Protein AF-E9I2X4-F1 (afdb_monomer)

Organism: Daphnia pulex (NCBI:txid6669)

Nearest PDB structures (foldseek):
  3fki-assembly1_A  TM=9.312E-01  e=1.210E-05  Saccharomyces cerevisiae
  7o75-assembly1_A  TM=9.246E-01  e=1.295E-05  Saccharomyces cerevisiae S288C
  4by1-assembly1_A  TM=9.181E-01  e=1.210E-05  Saccharomyces cerevisiae
  4bbr-assembly1_A  TM=9.222E-01  e=1.386E-05  Saccharomyces cerevisiae
  5xog-assembly1_A  TM=8.398E-01  e=8.036E-06  Komagataella phaffii GS115

pLDDT: mean 86.41, std 9.97, range [56.25, 96.5]

Solvent-accessible surface area (backbone atoms only — not comparable to full-atom values): 5056 Å² total; per-residue (Å²): 135,83,60,79,92,47,52,81,80,41,101,63,42,58,60,49,43,29,72,76,55,63,40,69,60,43,52,52,53,34,60,76,67,67,65,80,64,84,63,74,51,58,57,39,17,55,75,70,72,45,85,35,69,48,82,87,45,60,62,85,91,79,85,60,68,75,63,49,66,76,68,59,82,80,78,87,126

Secondary structure (D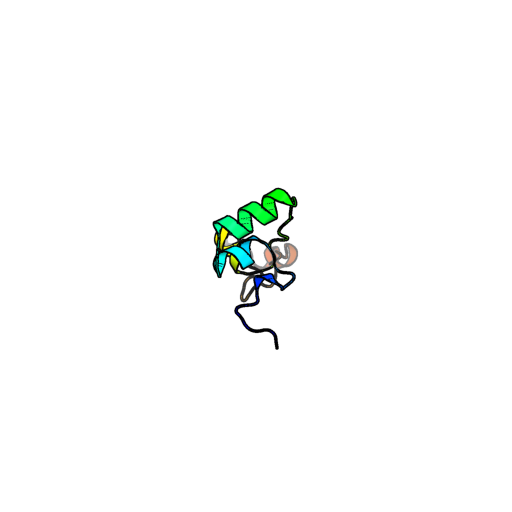SSP, 8-state):
---GGGGGGSS--HHHHHTTS-HHHHHHHHHHTT------SHHHHHHTT---SSGGGSS-----HHHHHHHS-----

Structure (mmCIF, N/CA/C/O backbone):
data_AF-E9I2X4-F1
#
_entry.id   AF-E9I2X4-F1
#
loop_
_atom_site.group_PDB
_atom_site.id
_atom_site.type_symbol
_atom_site.label_atom_id
_atom_site.label_alt_id
_atom_site.label_comp_id
_atom_site.label_asym_id
_atom_site.label_entity_id
_atom_site.label_seq_id
_atom_site.pdbx_PDB_ins_code
_atom_site.Cartn_x
_atom_site.Cartn_y
_atom_site.Cartn_z
_atom_site.occupancy
_atom_site.B_iso_or_equiv
_atom_site.auth_seq_id
_atom_site.auth_comp_id
_atom_site.auth_asym_id
_atom_site.auth_atom_id
_atom_site.pdbx_PDB_model_num
ATOM 1 N N . MET A 1 1 ? 23.404 -13.818 -1.428 1.00 57.28 1 MET A N 1
ATOM 2 C CA . MET A 1 1 ? 22.831 -12.466 -1.265 1.00 57.28 1 MET A CA 1
ATOM 3 C C . MET A 1 1 ? 22.988 -11.741 -2.591 1.00 57.28 1 MET A C 1
ATOM 5 O O . MET A 1 1 ? 24.118 -11.587 -3.036 1.00 57.28 1 MET A O 1
ATOM 9 N N . THR A 1 2 ? 21.894 -11.421 -3.285 1.00 68.44 2 THR A N 1
ATOM 10 C CA . THR A 1 2 ? 21.952 -10.683 -4.559 1.00 68.44 2 THR A CA 1
ATOM 11 C C . THR A 1 2 ? 22.357 -9.225 -4.310 1.00 68.44 2 THR A C 1
ATOM 13 O O . THR A 1 2 ? 21.888 -8.642 -3.331 1.00 68.44 2 THR A O 1
ATOM 16 N N . PRO A 1 3 ? 23.217 -8.621 -5.151 1.00 77.56 3 PRO A N 1
ATOM 17 C CA . PRO A 1 3 ? 23.557 -7.202 -5.045 1.00 77.56 3 PRO A CA 1
ATOM 18 C C . PRO A 1 3 ? 22.316 -6.309 -5.185 1.00 77.56 3 PRO A C 1
ATOM 20 O O . PRO A 1 3 ? 21.423 -6.628 -5.965 1.00 77.56 3 PRO A O 1
ATOM 23 N N . ILE A 1 4 ? 22.290 -5.152 -4.511 1.00 72.50 4 ILE A N 1
ATOM 24 C CA . ILE A 1 4 ? 21.195 -4.160 -4.628 1.00 72.50 4 ILE A CA 1
ATOM 25 C C . ILE A 1 4 ? 21.016 -3.695 -6.085 1.00 72.50 4 ILE A C 1
ATOM 27 O O . ILE A 1 4 ? 19.902 -3.476 -6.541 1.00 72.50 4 ILE A O 1
ATOM 31 N N . ASN A 1 5 ? 22.107 -3.635 -6.856 1.00 73.62 5 ASN A N 1
ATOM 32 C CA . ASN A 1 5 ? 22.080 -3.325 -8.291 1.00 73.62 5 ASN A CA 1
ATOM 33 C C . ASN A 1 5 ? 21.374 -4.389 -9.153 1.00 73.62 5 ASN A C 1
ATOM 35 O O . ASN A 1 5 ? 21.296 -4.222 -10.360 1.00 73.62 5 ASN A O 1
ATOM 39 N N . SER A 1 6 ? 20.934 -5.507 -8.575 1.00 75.69 6 SER A N 1
ATOM 40 C CA . SER A 1 6 ? 20.201 -6.569 -9.270 1.00 75.69 6 SER A CA 1
ATOM 41 C C . SER A 1 6 ? 18.731 -6.627 -8.847 1.00 75.69 6 SER A C 1
ATOM 43 O O . SER A 1 6 ? 18.122 -7.690 -8.951 1.00 75.69 6 SER A O 1
ATOM 45 N N . ILE A 1 7 ? 18.164 -5.519 -8.356 1.00 78.81 7 ILE A N 1
ATOM 46 C CA . ILE A 1 7 ? 16.764 -5.455 -7.910 1.00 78.81 7 ILE A CA 1
ATOM 47 C C . ILE A 1 7 ? 15.762 -5.705 -9.048 1.00 78.81 7 ILE A C 1
ATOM 49 O O . ILE A 1 7 ? 14.700 -6.269 -8.806 1.00 78.81 7 ILE A O 1
ATOM 53 N N . ASP A 1 8 ? 16.146 -5.418 -10.294 1.00 70.12 8 ASP A N 1
ATOM 54 C CA . ASP A 1 8 ? 15.334 -5.694 -11.489 1.00 70.12 8 ASP A CA 1
ATOM 55 C C . ASP A 1 8 ? 15.135 -7.200 -11.725 1.00 70.12 8 ASP A C 1
ATOM 57 O O . ASP A 1 8 ? 14.137 -7.623 -12.300 1.00 70.12 8 ASP A O 1
ATOM 61 N N . ARG A 1 9 ? 16.071 -8.025 -11.229 1.00 69.00 9 ARG A N 1
ATOM 62 C CA . ARG A 1 9 ? 16.031 -9.496 -11.313 1.00 69.00 9 ARG A CA 1
ATOM 63 C C . ARG A 1 9 ? 15.233 -10.140 -10.180 1.00 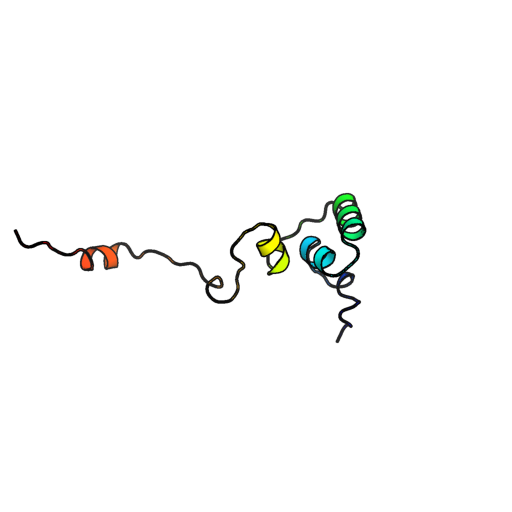69.00 9 ARG A C 1
ATOM 65 O O . ARG A 1 9 ? 15.162 -11.366 -10.115 1.00 69.00 9 ARG A O 1
ATOM 72 N N . GLN A 1 10 ? 14.715 -9.341 -9.252 1.00 74.44 10 GLN A N 1
ATOM 73 C CA . GLN A 1 10 ? 13.850 -9.818 -8.183 1.00 74.44 10 GLN A CA 1
ATOM 74 C C . GLN A 1 10 ? 12.389 -9.741 -8.626 1.00 74.44 10 GLN A C 1
ATOM 76 O O . GLN A 1 10 ? 12.014 -8.892 -9.438 1.00 74.44 10 GLN A O 1
ATOM 81 N N . ASP A 1 11 ? 11.576 -10.643 -8.082 1.00 69.00 11 ASP A N 1
ATOM 82 C CA . ASP A 1 11 ? 10.141 -10.744 -8.355 1.00 69.00 11 ASP A CA 1
ATOM 83 C C . ASP A 1 11 ? 9.374 -9.643 -7.596 1.00 69.00 11 ASP A C 1
ATOM 85 O O . ASP A 1 11 ? 8.617 -9.876 -6.655 1.00 69.00 11 ASP A O 1
ATOM 89 N N . THR A 1 12 ? 9.704 -8.402 -7.945 1.00 82.12 12 THR A N 1
ATOM 90 C CA . THR A 1 12 ? 9.248 -7.168 -7.308 1.00 82.12 12 THR A CA 1
ATOM 91 C C . THR A 1 12 ? 8.408 -6.371 -8.309 1.00 82.12 12 THR A C 1
ATOM 93 O O . THR A 1 12 ? 8.703 -6.386 -9.506 1.00 82.12 12 THR A O 1
ATOM 96 N N . GLY A 1 13 ? 7.379 -5.661 -7.834 1.00 87.62 13 GLY A N 1
ATOM 97 C CA . GLY A 1 13 ? 6.484 -4.865 -8.679 1.00 87.62 13 GLY A CA 1
ATOM 98 C C . GLY A 1 13 ? 7.204 -3.788 -9.498 1.00 87.62 13 GLY A C 1
ATOM 99 O O . GLY A 1 13 ? 8.255 -3.270 -9.097 1.00 87.62 13 GLY A O 1
ATOM 100 N N . ALA A 1 14 ? 6.632 -3.447 -10.654 1.00 91.88 14 ALA A N 1
ATOM 101 C CA . ALA A 1 14 ? 7.178 -2.454 -11.574 1.00 91.88 14 ALA A CA 1
ATOM 102 C C . ALA A 1 14 ? 7.373 -1.081 -10.904 1.00 91.88 14 ALA A C 1
ATOM 104 O O . ALA A 1 14 ? 8.384 -0.421 -11.158 1.00 91.88 14 ALA A O 1
ATOM 105 N N . LEU A 1 15 ? 6.470 -0.679 -9.997 1.00 92.75 15 LEU A N 1
ATOM 106 C CA . LEU A 1 15 ? 6.576 0.595 -9.276 1.00 92.75 15 LEU A CA 1
ATOM 107 C C . LEU A 1 15 ? 7.745 0.609 -8.292 1.00 92.75 15 LEU A C 1
ATOM 109 O O . LEU A 1 15 ? 8.432 1.615 -8.143 1.00 92.75 15 LEU A O 1
ATOM 113 N N . MET A 1 16 ? 8.017 -0.512 -7.633 1.00 90.94 16 MET A N 1
ATOM 114 C CA . MET A 1 16 ? 9.175 -0.619 -6.751 1.00 90.94 16 MET A CA 1
ATOM 115 C C . MET A 1 1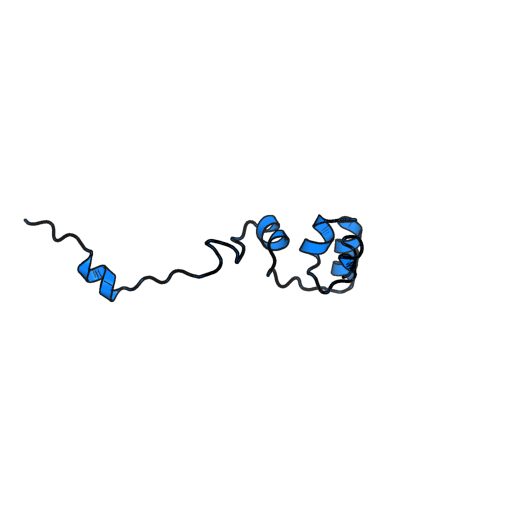6 ? 10.481 -0.611 -7.561 1.00 90.94 16 MET A C 1
ATOM 117 O O . MET A 1 16 ? 11.403 0.125 -7.210 1.00 90.94 16 MET A O 1
ATOM 121 N N . LYS A 1 17 ? 10.557 -1.343 -8.682 1.00 90.38 17 LYS A N 1
ATOM 122 C CA . LYS A 1 17 ? 11.737 -1.348 -9.572 1.00 90.38 17 LYS A CA 1
ATOM 123 C C . LYS A 1 17 ? 12.051 0.051 -10.120 1.00 90.38 17 LYS A C 1
ATOM 125 O O . LYS A 1 17 ? 13.184 0.521 -10.007 1.00 90.38 17 LYS A O 1
ATOM 130 N N . CYS A 1 18 ? 11.037 0.770 -10.610 1.00 90.31 18 CYS A N 1
ATOM 131 C CA . CYS A 1 18 ? 11.222 2.075 -11.249 1.00 90.31 18 CYS A CA 1
ATOM 132 C C . CYS A 1 18 ? 11.687 3.187 -10.283 1.00 90.31 18 CYS A C 1
ATOM 134 O O . CYS A 1 18 ? 12.130 4.243 -10.744 1.00 90.31 18 CYS A O 1
ATOM 136 N N . THR A 1 19 ? 11.597 2.974 -8.961 1.00 90.06 19 T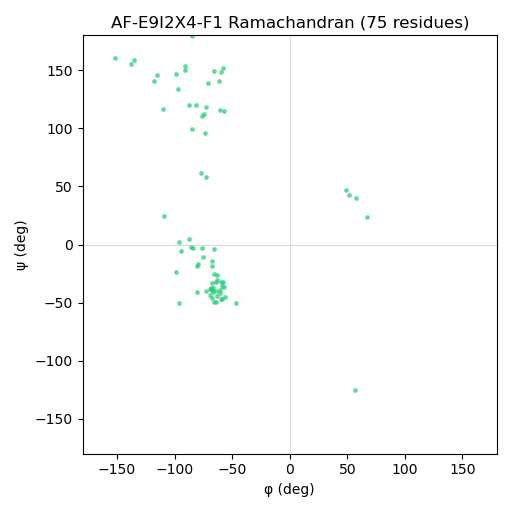HR A N 1
ATOM 137 C CA . THR A 1 19 ? 12.070 3.931 -7.937 1.00 90.06 19 THR A CA 1
ATOM 138 C C . THR A 1 19 ? 13.572 3.879 -7.690 1.00 90.06 19 THR A C 1
ATOM 140 O O . THR A 1 19 ? 14.128 4.827 -7.138 1.00 90.06 19 THR A O 1
ATOM 143 N N . VAL A 1 20 ? 14.238 2.793 -8.092 1.00 84.00 20 VAL A N 1
ATOM 144 C CA . VAL A 1 20 ? 15.658 2.586 -7.794 1.00 84.00 20 VAL A CA 1
ATOM 145 C C . VAL A 1 20 ? 16.526 3.034 -8.963 1.00 84.00 20 VAL A C 1
ATOM 147 O O . VAL A 1 20 ? 17.465 3.802 -8.741 1.00 84.00 20 VAL A O 1
ATOM 150 N N . LYS A 1 21 ? 16.229 2.593 -10.196 1.00 74.44 21 LYS A N 1
ATOM 151 C CA . LYS A 1 21 ? 16.925 3.006 -11.431 1.00 74.44 21 LYS A CA 1
ATOM 152 C C . LYS A 1 21 ? 16.006 2.914 -12.660 1.00 74.44 21 LYS A C 1
ATOM 154 O O . LYS A 1 21 ? 14.987 2.239 -12.633 1.00 74.44 21 LYS A O 1
ATOM 159 N N . GLU A 1 22 ? 16.390 3.632 -13.721 1.00 82.44 22 GLU A N 1
ATOM 160 C CA . GLU A 1 22 ? 15.844 3.533 -15.092 1.00 82.44 22 GLU A CA 1
ATOM 161 C C . GLU A 1 22 ? 14.305 3.553 -15.211 1.00 82.44 22 GLU A C 1
ATOM 163 O O . GLU A 1 22 ? 13.707 2.784 -15.963 1.00 82.44 22 GLU A O 1
ATOM 168 N N . THR A 1 23 ? 13.655 4.495 -14.517 1.00 90.94 23 THR A N 1
ATOM 169 C CA . THR A 1 23 ? 12.192 4.584 -14.357 1.00 90.94 23 THR A CA 1
ATOM 170 C C . THR A 1 23 ? 11.392 4.404 -15.653 1.00 90.94 23 THR A C 1
ATOM 172 O O . THR A 1 23 ? 10.460 3.607 -15.696 1.00 90.94 23 THR A O 1
ATOM 175 N N . VAL A 1 24 ? 11.748 5.128 -16.721 1.00 93.94 24 VAL A N 1
ATOM 176 C CA . VAL A 1 24 ? 11.007 5.092 -17.997 1.00 93.94 24 VAL A CA 1
ATOM 177 C C . VAL A 1 24 ? 11.164 3.748 -18.708 1.00 93.94 24 VAL A C 1
ATOM 179 O O . VAL A 1 24 ? 10.196 3.247 -19.273 1.00 93.94 24 VAL A O 1
ATOM 182 N N . SER A 1 25 ? 12.361 3.156 -18.659 1.00 91.06 25 SER A N 1
ATOM 183 C CA . SER A 1 25 ? 12.636 1.859 -19.285 1.00 91.06 25 SER A CA 1
ATOM 184 C C . SER A 1 25 ? 11.805 0.761 -18.625 1.00 91.06 25 SER A C 1
ATOM 186 O O . SER A 1 25 ? 11.066 0.052 -19.305 1.00 91.06 25 SER A O 1
ATOM 188 N N . VAL A 1 26 ? 11.829 0.716 -17.287 1.00 91.38 26 VAL A N 1
ATOM 189 C CA . VAL A 1 26 ? 11.065 -0.248 -16.482 1.00 91.38 26 VAL A CA 1
ATOM 190 C C . VAL A 1 26 ? 9.565 -0.135 -16.754 1.00 91.38 26 VAL A C 1
ATOM 192 O O . VAL A 1 26 ? 8.901 -1.139 -16.992 1.00 91.38 26 VAL A O 1
ATOM 195 N N . LEU A 1 27 ? 9.018 1.085 -16.767 1.00 93.69 27 LEU A N 1
ATOM 196 C CA . LEU A 1 27 ? 7.591 1.288 -17.030 1.00 93.69 27 LEU A CA 1
ATOM 197 C C . LEU A 1 27 ? 7.200 0.903 -18.462 1.00 93.69 27 LEU A C 1
ATOM 199 O O . LEU A 1 27 ? 6.124 0.344 -18.669 1.00 93.69 27 LEU A O 1
ATOM 203 N N . SER A 1 28 ? 8.058 1.181 -19.447 1.00 94.62 28 SER A N 1
ATOM 204 C CA . SER A 1 28 ? 7.804 0.810 -20.841 1.00 94.62 28 SER A CA 1
ATOM 205 C C . SER A 1 28 ? 7.814 -0.707 -21.041 1.00 94.62 28 SER A C 1
ATOM 207 O O . SER A 1 28 ? 6.978 -1.227 -21.780 1.00 94.62 28 SER A O 1
ATOM 209 N N . GLU A 1 29 ? 8.739 -1.418 -20.396 1.00 92.50 29 GLU A N 1
ATOM 210 C CA . GLU A 1 29 ? 8.812 -2.881 -20.446 1.00 92.50 29 GLU A CA 1
ATOM 211 C C . GLU A 1 29 ? 7.608 -3.525 -19.749 1.00 92.50 29 GLU A C 1
ATOM 213 O O . GLU A 1 29 ? 6.956 -4.395 -20.331 1.00 92.50 29 GLU A O 1
ATOM 218 N N . ALA A 1 30 ? 7.253 -3.040 -18.557 1.00 92.62 30 ALA A N 1
ATOM 219 C CA . ALA A 1 30 ? 6.090 -3.507 -17.810 1.00 92.62 30 ALA A CA 1
ATOM 220 C C . ALA A 1 30 ? 4.780 -3.286 -18.587 1.00 92.62 30 ALA A C 1
ATOM 222 O O . ALA A 1 30 ? 3.932 -4.178 -18.652 1.00 92.62 30 ALA A O 1
ATOM 223 N N . ALA A 1 31 ? 4.630 -2.126 -19.239 1.00 94.75 31 ALA A N 1
ATOM 224 C CA . ALA A 1 31 ? 3.481 -1.832 -20.092 1.00 94.75 31 ALA A CA 1
ATOM 225 C C . ALA A 1 31 ? 3.415 -2.761 -21.316 1.00 94.75 31 ALA A C 1
ATOM 227 O O . ALA A 1 31 ? 2.332 -3.227 -21.670 1.00 94.75 31 ALA A O 1
ATOM 228 N N . GLY A 1 32 ? 4.561 -3.066 -21.936 1.00 96.50 32 GLY A N 1
ATOM 229 C CA . GLY A 1 32 ? 4.649 -3.994 -23.067 1.00 96.50 32 GLY A CA 1
ATOM 230 C C . GLY A 1 32 ? 4.251 -5.432 -22.716 1.00 96.50 32 GLY A C 1
ATOM 231 O O . GLY A 1 32 ? 3.668 -6.121 -23.552 1.00 96.50 32 GLY A O 1
ATOM 232 N N . HIS A 1 33 ? 4.508 -5.865 -21.479 1.00 94.25 33 HIS A N 1
ATOM 233 C CA . HIS A 1 33 ? 4.164 -7.202 -20.980 1.00 94.25 33 HIS A CA 1
ATOM 234 C C . HIS A 1 33 ? 2.840 -7.263 -20.201 1.00 94.25 33 HIS A C 1
ATOM 236 O O . HIS A 1 33 ? 2.471 -8.336 -19.725 1.00 94.25 33 HIS A O 1
ATOM 242 N N . ALA A 1 34 ? 2.116 -6.144 -20.086 1.00 94.62 34 ALA A N 1
ATOM 243 C CA . ALA A 1 34 ? 0.903 -6.025 -19.275 1.00 94.62 34 ALA A CA 1
ATOM 244 C C . ALA A 1 34 ? 1.098 -6.513 -17.823 1.00 94.62 34 ALA A C 1
ATOM 246 O O . ALA A 1 34 ? 0.250 -7.217 -17.268 1.00 94.62 34 ALA A O 1
ATOM 247 N N . GLU A 1 35 ? 2.230 -6.150 -17.211 1.00 92.88 35 GLU A N 1
ATOM 248 C CA . GLU A 1 35 ? 2.511 -6.489 -15.817 1.00 92.88 35 GLU A CA 1
ATOM 249 C C . GLU A 1 35 ? 1.480 -5.863 -14.870 1.00 92.88 35 GLU A C 1
ATOM 251 O O . GLU A 1 35 ? 1.063 -4.714 -15.029 1.00 92.88 35 GLU A O 1
ATOM 256 N N . VAL A 1 36 ? 1.094 -6.621 -13.843 1.00 92.62 36 VAL A N 1
ATOM 257 C CA . VAL A 1 36 ? 0.185 -6.159 -12.791 1.00 92.62 36 VAL A CA 1
ATOM 258 C C . VAL A 1 36 ? 0.973 -6.010 -11.499 1.00 92.62 36 VAL A C 1
ATOM 260 O O . VAL A 1 36 ? 1.472 -6.993 -10.953 1.00 92.62 36 VAL A O 1
ATOM 263 N N . ASP A 1 37 ? 1.055 -4.782 -10.991 1.00 92.69 37 ASP A N 1
ATOM 264 C CA . ASP A 1 37 ? 1.668 -4.511 -9.694 1.00 92.69 37 ASP A CA 1
ATOM 265 C C . ASP A 1 37 ? 0.659 -4.814 -8.564 1.00 92.69 37 ASP A C 1
ATOM 267 O O . ASP A 1 37 ? -0.422 -4.218 -8.537 1.00 92.69 37 ASP A O 1
ATOM 271 N N . PRO A 1 38 ? 0.955 -5.745 -7.636 1.00 91.50 38 PRO A N 1
ATOM 272 C CA . PRO A 1 38 ? 0.032 -6.129 -6.568 1.00 91.50 38 PRO A CA 1
ATOM 273 C C . PRO A 1 38 ? -0.060 -5.106 -5.424 1.00 91.50 38 PRO A C 1
ATOM 275 O O . PRO A 1 38 ? -0.831 -5.332 -4.489 1.00 91.50 38 PRO A O 1
ATOM 278 N N . LEU A 1 39 ? 0.726 -4.025 -5.463 1.00 92.56 39 LEU A N 1
ATOM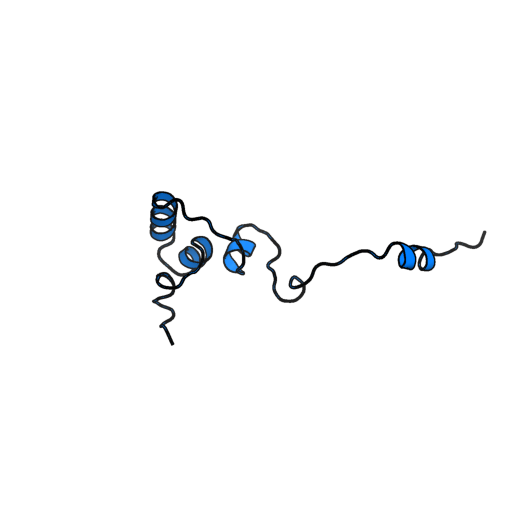 279 C CA . LEU A 1 39 ? 0.710 -2.917 -4.507 1.00 92.56 39 LEU A CA 1
ATOM 280 C C . LEU A 1 39 ? 0.964 -3.318 -3.037 1.00 92.56 39 LEU A C 1
ATOM 282 O O . LEU A 1 39 ? 0.306 -2.830 -2.116 1.00 92.56 39 LEU A O 1
ATOM 286 N N . ARG A 1 40 ? 1.891 -4.248 -2.780 1.00 90.00 40 ARG A N 1
ATOM 287 C CA . ARG A 1 40 ? 2.102 -4.819 -1.427 1.00 90.00 40 ARG A CA 1
ATOM 288 C C . ARG A 1 40 ? 3.258 -4.194 -0.648 1.00 90.00 40 ARG A C 1
ATOM 290 O O . ARG A 1 40 ? 3.295 -4.297 0.576 1.00 90.00 40 ARG A O 1
ATOM 297 N N . GLY A 1 41 ? 4.214 -3.603 -1.341 1.00 89.62 41 GLY A N 1
ATOM 298 C CA . GLY A 1 41 ? 5.394 -2.943 -0.802 1.00 89.62 41 GLY A CA 1
ATOM 299 C C . GLY A 1 41 ? 5.148 -1.491 -0.403 1.00 89.62 41 GLY A C 1
ATOM 300 O O . GLY A 1 41 ? 4.047 -0.952 -0.488 1.00 89.62 41 GLY A O 1
ATOM 301 N N . VAL A 1 42 ? 6.196 -0.846 0.099 1.00 92.19 42 VAL A N 1
ATOM 302 C CA . VAL A 1 42 ? 6.103 0.516 0.643 1.00 92.19 42 VAL A CA 1
ATOM 303 C C . VAL A 1 42 ? 6.116 1.558 -0.473 1.00 92.19 42 VAL A C 1
ATOM 305 O O . VAL A 1 42 ? 5.355 2.521 -0.417 1.00 92.19 42 VAL A O 1
ATOM 308 N N . SER A 1 43 ? 6.959 1.358 -1.486 1.00 92.88 43 SER A N 1
ATOM 309 C CA . SER A 1 43 ? 7.208 2.334 -2.548 1.00 92.88 43 SER A CA 1
ATOM 310 C C . SER A 1 43 ? 5.978 2.568 -3.420 1.00 92.88 43 SER A C 1
ATOM 312 O O . SER A 1 43 ? 5.563 3.707 -3.610 1.00 92.88 43 SER A O 1
ATOM 314 N N . GLU A 1 44 ? 5.352 1.495 -3.893 1.00 94.19 44 GLU A N 1
ATOM 315 C CA . GLU A 1 44 ? 4.093 1.536 -4.647 1.00 94.19 44 GLU A CA 1
ATOM 316 C C . GLU A 1 44 ? 2.947 2.237 -3.890 1.00 94.19 44 GLU A C 1
ATOM 318 O O . GLU A 1 44 ? 2.271 3.097 -4.452 1.00 94.19 44 GLU A O 1
ATOM 323 N N . ASN A 1 45 ? 2.753 1.931 -2.602 1.00 94.31 45 ASN A N 1
ATOM 324 C CA . ASN A 1 45 ? 1.710 2.532 -1.773 1.00 94.31 45 ASN A CA 1
ATOM 325 C C . ASN A 1 45 ? 1.992 4.018 -1.536 1.00 94.31 45 ASN A C 1
ATOM 327 O O . ASN A 1 45 ? 1.075 4.833 -1.604 1.00 94.31 45 ASN A O 1
ATOM 331 N N . LEU A 1 46 ? 3.261 4.387 -1.328 1.00 94.25 46 LEU A N 1
ATOM 332 C CA . LEU A 1 46 ? 3.668 5.781 -1.182 1.00 94.25 46 LEU A CA 1
ATOM 333 C C . LEU A 1 46 ? 3.396 6.589 -2.458 1.00 94.25 46 LEU A C 1
ATOM 335 O O . LEU A 1 46 ? 2.856 7.689 -2.371 1.00 94.25 46 LEU A O 1
ATOM 339 N N . ILE A 1 47 ? 3.722 6.038 -3.632 1.00 94.69 47 ILE A N 1
ATOM 340 C CA . ILE A 1 47 ? 3.455 6.675 -4.934 1.00 94.69 47 ILE A CA 1
ATOM 341 C C . ILE A 1 47 ? 1.952 6.903 -5.137 1.00 94.69 47 ILE A C 1
ATOM 343 O O . ILE A 1 47 ? 1.554 7.949 -5.647 1.00 94.69 47 ILE A O 1
ATOM 347 N N . LEU A 1 48 ? 1.113 5.953 -4.716 1.00 95.62 48 LEU A N 1
ATOM 348 C CA . LEU A 1 48 ? -0.345 6.046 -4.835 1.00 95.62 48 LEU A CA 1
ATOM 349 C C . LEU A 1 48 ? -1.023 6.826 -3.697 1.00 95.62 48 LEU A C 1
ATOM 351 O O . LEU A 1 48 ? -2.242 6.994 -3.721 1.00 95.62 48 LEU A O 1
ATOM 355 N N . GLY A 1 49 ? -0.270 7.290 -2.696 1.00 94.94 49 GLY A N 1
ATOM 356 C CA . GLY A 1 49 ? -0.822 7.975 -1.523 1.00 94.94 49 GLY A CA 1
ATOM 357 C C . GLY A 1 49 ? -1.665 7.073 -0.612 1.00 94.94 49 GLY A C 1
ATOM 358 O O . GLY A 1 49 ? -2.528 7.562 0.116 1.00 94.94 49 GLY A O 1
ATOM 359 N N . GLN A 1 50 ? -1.442 5.760 -0.659 1.00 93.69 50 GLN A N 1
ATOM 360 C CA . GLN A 1 50 ? -2.103 4.764 0.183 1.00 93.69 50 GLN A CA 1
ATOM 361 C C . GLN A 1 50 ? -1.293 4.518 1.462 1.00 93.69 50 GLN A C 1
ATOM 363 O O . GLN A 1 50 ? -0.076 4.698 1.485 1.00 93.69 50 GLN A O 1
ATOM 368 N N . LEU A 1 51 ? -1.956 4.088 2.541 1.00 92.94 51 LEU A N 1
ATOM 369 C CA . LEU A 1 51 ? -1.270 3.691 3.772 1.00 92.94 51 LEU A CA 1
ATOM 370 C C . LEU A 1 51 ? -0.598 2.318 3.561 1.00 92.94 51 LEU A C 1
ATOM 372 O O . LEU A 1 51 ? -1.317 1.323 3.442 1.00 92.94 51 LEU A O 1
ATOM 376 N N . PRO A 1 52 ? 0.746 2.217 3.534 1.00 92.81 52 PRO A N 1
ATOM 377 C CA . PRO A 1 52 ? 1.417 0.931 3.373 1.00 92.81 52 PRO A CA 1
ATOM 378 C C . PRO A 1 52 ? 1.171 0.022 4.583 1.00 92.81 52 PRO A C 1
ATOM 380 O O . PRO A 1 52 ? 1.090 0.488 5.722 1.00 92.81 52 PRO A O 1
ATOM 383 N N . ARG A 1 53 ? 1.143 -1.299 4.353 1.00 90.12 53 ARG A N 1
ATOM 384 C CA . ARG A 1 53 ? 1.010 -2.336 5.398 1.00 90.12 53 ARG A CA 1
ATOM 385 C C . ARG A 1 53 ? 2.299 -2.497 6.221 1.00 90.12 53 ARG A C 1
ATOM 387 O O . ARG A 1 53 ? 2.884 -3.575 6.276 1.00 90.12 53 ARG A O 1
ATOM 394 N N . MET A 1 54 ? 2.757 -1.425 6.863 1.00 90.88 54 MET A N 1
ATOM 395 C CA . MET A 1 54 ? 3.933 -1.407 7.738 1.00 90.88 54 MET A CA 1
ATOM 396 C C . MET A 1 54 ? 3.678 -0.579 9.002 1.00 90.88 54 MET A C 1
ATOM 398 O O . MET A 1 54 ? 2.864 0.344 8.997 1.00 90.88 54 MET A O 1
ATOM 402 N N . GLY A 1 55 ? 4.404 -0.872 10.084 1.00 92.06 55 GLY A N 1
ATOM 403 C CA . GLY A 1 55 ? 4.283 -0.120 11.337 1.00 92.06 55 GLY A CA 1
ATOM 404 C C . GLY A 1 55 ? 2.848 -0.125 11.869 1.00 92.06 55 GLY A C 1
ATOM 405 O O . GLY A 1 55 ? 2.254 -1.186 12.022 1.00 92.06 55 GLY A O 1
ATOM 406 N N . THR A 1 56 ? 2.274 1.051 12.119 1.00 92.88 56 THR A N 1
ATOM 407 C CA . THR A 1 56 ? 0.883 1.201 12.586 1.00 92.88 56 THR A CA 1
ATOM 408 C C . THR A 1 56 ? -0.168 0.801 11.547 1.00 92.88 56 THR A C 1
ATOM 410 O O . THR A 1 56 ? -1.301 0.531 11.924 1.00 92.88 56 THR A O 1
ATOM 413 N N . GLY A 1 57 ? 0.192 0.737 10.261 1.00 89.25 57 GLY A N 1
ATOM 414 C CA . GLY A 1 57 ? -0.683 0.280 9.179 1.00 89.25 57 GLY A CA 1
ATOM 415 C C . GLY A 1 57 ? -0.657 -1.235 8.947 1.00 89.25 57 GLY A C 1
ATOM 416 O O . GLY A 1 57 ? -1.245 -1.709 7.980 1.00 89.25 57 GLY A O 1
ATOM 417 N N . CYS A 1 58 ? 0.047 -2.025 9.771 1.00 93.38 58 CYS A N 1
ATOM 418 C CA . CYS A 1 58 ? 0.152 -3.475 9.557 1.00 93.38 58 CYS A CA 1
ATOM 419 C C . CYS A 1 58 ? -1.116 -4.263 9.942 1.00 93.38 58 CYS A C 1
ATOM 421 O O . CYS A 1 58 ? -1.236 -5.439 9.589 1.00 93.38 58 CYS A O 1
ATOM 423 N N . PHE A 1 59 ? -2.069 -3.619 10.617 1.00 93.06 59 PHE A N 1
ATOM 424 C CA . PHE A 1 59 ? -3.356 -4.181 11.018 1.00 93.06 59 PHE A CA 1
ATOM 425 C C . PHE A 1 59 ? -4.494 -3.202 10.728 1.00 93.06 59 PHE A C 1
ATOM 427 O O . PHE A 1 59 ? -4.290 -1.993 10.634 1.00 93.06 59 PHE A O 1
ATOM 434 N N . ASP A 1 60 ? -5.702 -3.746 10.632 1.00 92.94 60 ASP A N 1
ATOM 435 C CA . ASP A 1 60 ? -6.925 -2.972 10.464 1.00 92.94 60 ASP A CA 1
ATOM 436 C C . ASP A 1 60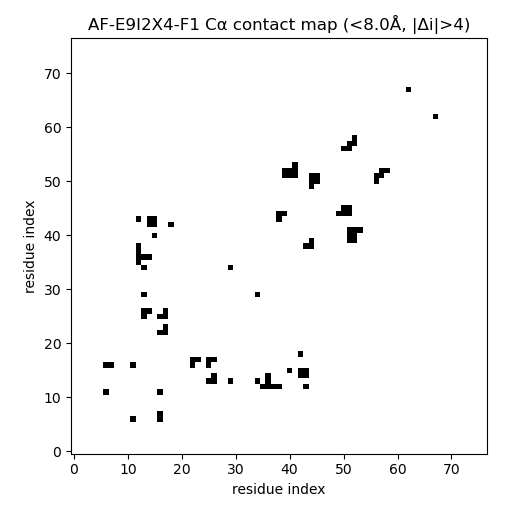 ? -7.628 -2.811 11.817 1.00 92.94 60 ASP A C 1
ATOM 438 O O . ASP A 1 60 ? -7.574 -3.695 12.677 1.00 92.94 60 ASP A O 1
ATOM 442 N N . LEU A 1 61 ? -8.289 -1.672 12.013 1.00 92.94 61 LEU A N 1
ATOM 443 C CA . LEU A 1 61 ? -9.091 -1.408 13.202 1.00 92.94 61 LEU A CA 1
ATOM 444 C C . LEU A 1 61 ? -10.558 -1.708 12.914 1.00 92.94 61 LEU A C 1
ATOM 446 O O . LEU A 1 61 ? -11.114 -1.259 11.914 1.00 92.94 61 LEU A O 1
ATOM 450 N N . PHE A 1 62 ? -11.195 -2.418 13.839 1.00 93.88 62 PHE A N 1
ATOM 451 C CA . PHE A 1 62 ? -12.625 -2.690 13.805 1.00 93.88 62 PHE A CA 1
ATOM 452 C C . PHE A 1 62 ? -13.295 -2.069 15.026 1.00 93.88 62 PHE A C 1
ATOM 454 O O . PHE A 1 62 ? -12.752 -2.102 16.132 1.00 93.88 62 PHE A O 1
ATOM 461 N N . LEU A 1 63 ? -14.483 -1.502 14.820 1.00 93.06 63 LEU A N 1
ATOM 462 C CA . LEU A 1 63 ? -15.283 -0.925 15.891 1.00 93.06 63 LEU A CA 1
ATOM 463 C C . LEU A 1 63 ? -16.178 -1.998 16.518 1.00 93.06 63 LEU A C 1
ATOM 465 O O . LEU A 1 63 ? -17.037 -2.569 15.849 1.00 93.06 63 LEU A O 1
ATOM 469 N N . ASP A 1 64 ? -16.003 -2.236 17.816 1.00 92.75 64 ASP A N 1
ATOM 470 C CA . ASP A 1 64 ? -16.877 -3.108 18.603 1.00 92.75 64 ASP A CA 1
ATOM 471 C C . ASP A 1 64 ? -18.092 -2.312 19.108 1.00 92.75 64 ASP A C 1
ATOM 473 O O . ASP A 1 64 ? -18.019 -1.579 20.099 1.00 92.75 64 ASP A O 1
ATOM 477 N N . ALA A 1 65 ? -19.219 -2.457 18.406 1.00 91.50 65 ALA A N 1
ATOM 478 C CA . ALA A 1 65 ? -20.445 -1.718 18.694 1.00 91.50 65 ALA A CA 1
ATOM 479 C C . ALA A 1 65 ? -21.041 -2.029 20.080 1.00 91.50 65 ALA A C 1
ATOM 481 O O . ALA A 1 65 ? -21.654 -1.149 20.688 1.00 91.50 65 ALA A O 1
ATOM 482 N N . GLU A 1 66 ? -20.855 -3.243 20.609 1.00 90.00 66 GLU A N 1
ATOM 483 C CA . GLU A 1 66 ? -21.377 -3.610 21.932 1.00 90.00 66 GLU A CA 1
ATOM 484 C C . GLU A 1 66 ? -20.580 -2.928 23.043 1.00 90.00 66 GLU A C 1
ATOM 486 O O . GLU A 1 66 ? -21.162 -2.397 23.993 1.00 90.00 66 GLU A O 1
ATOM 491 N N . LYS A 1 67 ? -19.252 -2.839 22.897 1.00 86.38 67 LYS A N 1
ATOM 492 C CA . LYS A 1 67 ? -18.420 -2.068 23.833 1.00 86.38 67 LYS A CA 1
ATOM 493 C C . LYS A 1 67 ? -18.676 -0.567 23.741 1.00 86.38 67 LYS A C 1
ATOM 495 O O . LYS A 1 67 ? -18.647 0.100 24.775 1.00 86.38 67 LYS A O 1
ATOM 500 N N . CYS A 1 68 ? -18.990 -0.038 22.556 1.00 86.88 68 CYS A N 1
ATOM 501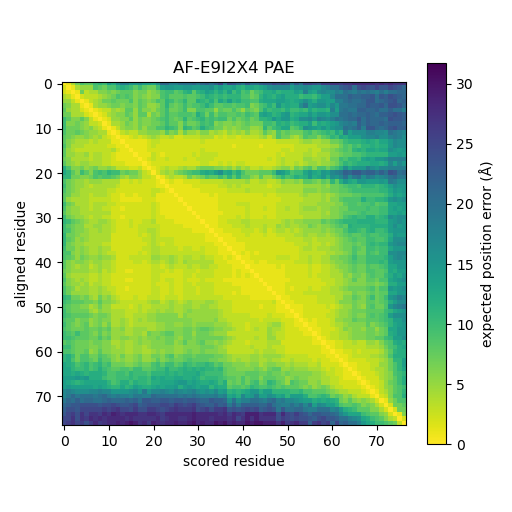 C CA . CYS A 1 68 ? -19.329 1.377 22.390 1.00 86.88 68 CYS A CA 1
ATOM 502 C C . CYS A 1 68 ? -20.540 1.807 23.225 1.00 86.88 68 CYS A C 1
ATOM 504 O O . CYS A 1 68 ? -20.519 2.906 23.772 1.00 86.88 68 CYS A O 1
ATOM 506 N N . LYS A 1 69 ? -21.559 0.952 23.397 1.00 85.69 69 LYS A N 1
ATOM 507 C CA . LYS A 1 69 ? -22.752 1.280 24.206 1.00 85.69 69 LYS A CA 1
ATOM 508 C C . LYS A 1 69 ? -22.412 1.598 25.665 1.00 85.69 69 LYS A C 1
ATOM 510 O O . LYS A 1 69 ? -23.070 2.435 26.274 1.00 85.69 69 LYS A O 1
ATOM 515 N N . ASN A 1 70 ? -21.374 0.962 26.208 1.00 83.12 70 ASN A N 1
ATOM 516 C CA . ASN A 1 70 ? -20.925 1.173 27.587 1.00 83.12 70 ASN A CA 1
ATOM 517 C C . ASN A 1 70 ? -20.080 2.445 27.757 1.00 83.12 70 ASN A C 1
ATOM 519 O O . ASN A 1 70 ? -19.888 2.894 28.882 1.00 83.12 70 ASN A O 1
ATOM 523 N N . ALA A 1 71 ? -19.564 3.004 26.659 1.00 78.62 71 ALA A N 1
ATOM 524 C CA . ALA A 1 71 ? -18.699 4.182 26.657 1.00 78.62 71 ALA A CA 1
ATOM 525 C C . ALA A 1 71 ? -19.461 5.504 26.442 1.00 78.62 71 ALA A C 1
ATOM 527 O O . ALA A 1 71 ? -18.855 6.569 26.508 1.00 78.62 71 ALA A O 1
ATOM 528 N N . ILE A 1 72 ? -20.772 5.456 26.175 1.00 82.38 72 ILE A N 1
ATOM 529 C CA . ILE A 1 72 ? -21.595 6.660 26.012 1.00 82.38 72 ILE A CA 1
ATOM 530 C C . ILE A 1 72 ? -21.800 7.302 27.392 1.00 82.38 72 ILE A C 1
ATOM 532 O O . ILE A 1 72 ? -22.402 6.691 28.278 1.00 82.38 72 ILE A O 1
ATOM 536 N N . GLU A 1 73 ? -21.321 8.539 27.571 1.00 71.25 73 GLU A N 1
ATOM 537 C CA . GLU A 1 73 ? -21.603 9.343 28.764 1.00 71.25 73 GLU A CA 1
ATOM 538 C C . GLU A 1 73 ? -23.119 9.500 28.938 1.00 71.25 73 GLU A C 1
ATOM 540 O O . GLU A 1 73 ? -23.808 10.124 28.126 1.00 71.25 73 GLU A O 1
ATOM 545 N N . LYS A 1 74 ? -23.659 8.939 30.025 1.00 69.00 74 LYS A N 1
ATOM 546 C CA . LYS A 1 74 ? -25.004 9.280 30.487 1.00 69.00 74 LYS A CA 1
ATOM 547 C C . LYS A 1 74 ? -24.932 10.666 31.108 1.00 69.00 74 LYS A C 1
ATOM 549 O O . LYS A 1 74 ? -24.576 10.792 32.275 1.00 69.00 74 LYS A O 1
ATOM 554 N N . ASN A 1 75 ? -25.257 11.687 30.325 1.00 62.12 75 ASN A N 1
ATOM 555 C CA . ASN A 1 75 ? -25.428 13.037 30.844 1.00 62.12 75 ASN A CA 1
ATOM 556 C C . ASN A 1 75 ? -26.565 13.003 31.890 1.00 62.12 75 ASN A C 1
ATOM 558 O O . ASN A 1 75 ? -27.685 12.629 31.525 1.00 62.12 75 ASN A O 1
ATOM 562 N N . PRO A 1 76 ? -26.306 13.286 33.181 1.00 64.25 76 PRO A N 1
ATOM 563 C CA . PRO A 1 76 ? -27.348 13.263 34.193 1.00 64.25 76 PRO A CA 1
ATOM 564 C C . PRO A 1 76 ? -28.189 14.534 34.037 1.00 64.25 76 PRO A C 1
ATOM 566 O O . PRO A 1 76 ? -27.703 15.637 34.273 1.00 64.25 76 PRO A O 1
ATOM 569 N N . SER A 1 77 ? -29.431 14.368 33.583 1.00 56.25 77 SER A N 1
ATOM 570 C CA . SER A 1 77 ? -30.487 15.386 33.649 1.00 56.25 77 SER A CA 1
ATOM 571 C C . SER A 1 77 ? -31.184 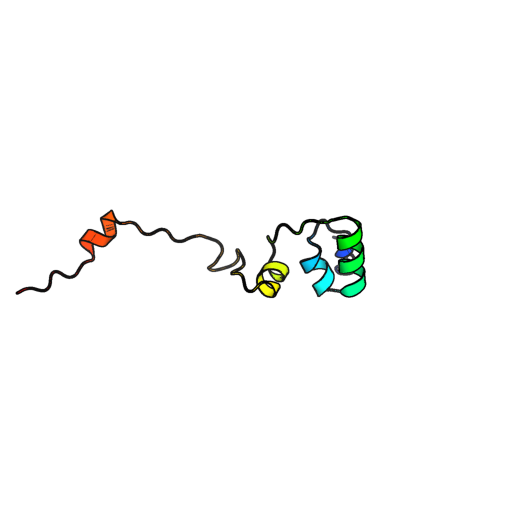15.356 35.001 1.00 56.25 77 SER A C 1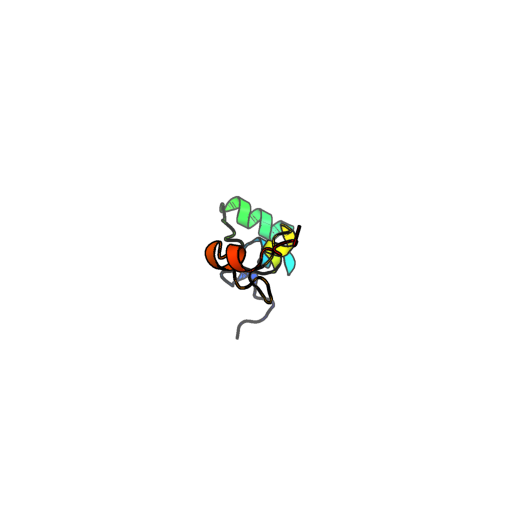
ATOM 573 O O . SER A 1 77 ? -31.539 14.222 35.405 1.00 56.25 77 SER A O 1
#

Mean predicted aligned error: 7.78 Å

Foldseek 3Di:
DDDPVCVVVDPAFLQVVLVPDDNVVSVVVCVVVVPDHPQQDDRSCVVVVHDHCDDVNVDDDDDDPVVVVVVDDPPDD

Sequence (77 aa):
MTPINSIDRQDTGALMKCTVKETVSVLSEAAGHAEVDPLRGVSENLILGQLPRMGTGCFDLFLDAEKCKNAIEKNPS

Radius of gyration: 21.19 Å; Cα contacts (8 Å, |Δi|>4): 50; chains: 1; bounding box: 54×28×57 Å

InterPro domains:
  IPR045867 DNA-directed RNA polymerase, subunit beta-prime [PTHR19376] (6-62)